Protein AF-A0A4Y2ST43-F1 (afdb_monomer)

Secondary structure (DSSP, 8-state):
---HHHHHHHHHTT-GGGGGGG-HHHHHHHHHHHHHHHHHHHHHHHH--TT--HHHHHHHHHHHHHHHHHHHHHHHTT--TT-HHHHHHH-

pLDDT: mean 81.93, std 11.82, range [48.53, 95.19]

Sequence (91 aa):
MFNSAWCTCVLCLKSPLASNFSDKAWVEKLAYLCDIFSLFNEFNLCLQGKMITVFKLADKVAGFKAKLELWGWCVNRGDLDMFQTLAVISG

Radius of gyration: 16.59 Å; Cα contacts (8 Å, |Δi|>4): 44; chains: 1; bounding box: 44×16×40 Å

Mean predicted aligned error: 7.68 Å

Foldseek 3Di:
DPDPVNVCCLVVVVPPCVVCVVPLVSQLVVLQVVLVVVLVVVLVVVQDDPDQDPVNNVVSVVVSVVVVVVCVVCVVVVHPVSSVSNVVSVD

Structure (mmCIF, N/CA/C/O backbone):
data_AF-A0A4Y2ST43-F1
#
_entry.id   AF-A0A4Y2ST43-F1
#
loop_
_atom_site.group_PDB
_atom_site.id
_atom_site.type_symbol
_atom_site.label_atom_id
_atom_site.label_alt_id
_atom_site.label_comp_id
_atom_site.label_asym_id
_atom_site.label_entity_id
_atom_site.label_seq_id
_atom_site.pdbx_PDB_ins_code
_atom_site.Cartn_x
_atom_site.Cartn_y
_atom_site.Cartn_z
_atom_site.occupancy
_atom_site.B_iso_or_equiv
_atom_site.auth_seq_id
_atom_site.auth_comp_id
_atom_site.auth_asym_id
_atom_site.auth_atom_id
_atom_site.pdbx_PDB_model_num
ATOM 1 N N . MET A 1 1 ? 8.518 2.594 4.121 1.00 48.53 1 MET A N 1
ATOM 2 C CA . MET A 1 1 ? 9.387 1.426 4.413 1.00 48.53 1 MET A CA 1
ATOM 3 C C . MET A 1 1 ? 10.598 1.313 3.479 1.00 48.53 1 MET A C 1
ATOM 5 O O . MET A 1 1 ? 11.526 0.605 3.835 1.00 48.53 1 MET A O 1
ATOM 9 N N . PHE A 1 2 ? 10.680 2.087 2.389 1.00 50.72 2 PHE A N 1
ATOM 10 C CA . PHE A 1 2 ? 11.916 2.299 1.622 1.00 50.72 2 PHE A CA 1
ATOM 11 C C . PHE A 1 2 ? 12.576 3.602 2.077 1.00 50.72 2 PHE A C 1
ATOM 13 O O . PHE A 1 2 ? 12.306 4.670 1.543 1.00 50.72 2 PHE A O 1
ATOM 20 N N . ASN A 1 3 ? 13.347 3.539 3.161 1.00 49.81 3 ASN A N 1
ATOM 21 C CA . ASN A 1 3 ? 14.155 4.674 3.613 1.00 49.81 3 ASN A CA 1
ATOM 22 C C . ASN A 1 3 ? 15.521 4.637 2.902 1.00 49.81 3 ASN A C 1
ATOM 24 O O . ASN A 1 3 ? 15.928 3.582 2.413 1.00 49.81 3 ASN A O 1
ATOM 28 N N . SER A 1 4 ? 16.254 5.749 2.905 1.00 55.06 4 SER A N 1
ATOM 29 C CA . SER A 1 4 ? 17.626 5.851 2.401 1.00 55.06 4 SER A CA 1
ATOM 30 C C . SER A 1 4 ? 18.498 4.689 2.877 1.00 55.06 4 SER A C 1
ATOM 32 O O . SER A 1 4 ? 19.180 4.086 2.065 1.00 55.06 4 SER A O 1
ATOM 34 N N . ALA A 1 5 ? 18.376 4.272 4.142 1.00 57.22 5 ALA A N 1
ATOM 35 C CA . ALA A 1 5 ? 19.106 3.138 4.710 1.00 57.22 5 ALA A CA 1
ATOM 36 C C . ALA A 1 5 ? 18.879 1.798 3.976 1.00 57.22 5 ALA A C 1
ATOM 38 O O . ALA A 1 5 ? 19.804 0.998 3.872 1.00 57.22 5 ALA A O 1
ATOM 39 N N . TRP A 1 6 ? 17.681 1.549 3.437 1.00 61.12 6 TRP A N 1
ATOM 40 C CA . TRP A 1 6 ? 17.385 0.348 2.645 1.00 61.12 6 TRP A CA 1
ATOM 41 C C . TRP A 1 6 ? 18.053 0.414 1.268 1.00 61.12 6 TRP A C 1
ATOM 43 O O . TRP A 1 6 ? 18.710 -0.544 0.861 1.00 61.12 6 TRP A O 1
ATOM 53 N N . CYS A 1 7 ? 17.963 1.564 0.591 1.00 56.88 7 CYS A N 1
ATOM 54 C CA . CYS A 1 7 ? 18.666 1.801 -0.671 1.00 56.88 7 CYS A CA 1
ATOM 55 C C . CYS A 1 7 ? 20.186 1.702 -0.490 1.00 56.88 7 CYS A C 1
ATOM 57 O O . CYS A 1 7 ? 20.852 1.053 -1.291 1.00 56.88 7 CYS A O 1
ATOM 59 N N . THR A 1 8 ? 20.728 2.258 0.597 1.00 57.84 8 THR A N 1
ATOM 60 C CA . THR A 1 8 ? 22.149 2.158 0.947 1.00 57.84 8 THR A CA 1
ATOM 61 C C . THR A 1 8 ? 22.549 0.709 1.216 1.00 57.84 8 THR A C 1
ATOM 63 O O . THR A 1 8 ? 23.565 0.260 0.702 1.00 57.84 8 THR A O 1
ATOM 66 N N . CYS A 1 9 ? 21.753 -0.076 1.947 1.00 62.81 9 CYS A N 1
ATOM 67 C CA . CYS A 1 9 ? 22.067 -1.488 2.176 1.00 62.81 9 CYS A CA 1
ATOM 68 C C . CYS A 1 9 ? 22.060 -2.313 0.883 1.00 62.81 9 CYS A C 1
ATOM 70 O O . CYS A 1 9 ? 22.937 -3.145 0.679 1.00 62.81 9 CYS A O 1
ATOM 72 N N . VAL A 1 10 ? 21.101 -2.091 -0.012 1.00 62.50 10 VAL A N 1
ATOM 73 C CA . VAL A 1 10 ? 20.985 -2.886 -1.241 1.00 62.50 10 VAL A CA 1
ATOM 74 C C . VAL A 1 10 ? 22.025 -2.478 -2.290 1.00 62.50 10 VAL A C 1
ATOM 76 O O . VAL A 1 10 ? 22.642 -3.350 -2.903 1.00 62.50 10 VAL A O 1
ATOM 79 N N . LEU A 1 11 ? 22.264 -1.175 -2.463 1.00 60.59 11 LEU A N 1
ATOM 80 C CA . LEU A 1 11 ? 23.203 -0.647 -3.456 1.00 60.59 11 LEU A CA 1
ATOM 81 C C . LEU A 1 11 ? 24.663 -0.685 -2.972 1.00 60.59 11 LEU A C 1
ATOM 83 O O . LEU A 1 11 ? 25.551 -0.986 -3.767 1.00 60.59 11 LEU A O 1
ATOM 87 N N . CYS A 1 12 ? 24.944 -0.427 -1.687 1.00 60.06 12 CYS A N 1
ATOM 88 C CA . CYS A 1 12 ? 26.322 -0.365 -1.180 1.00 60.06 12 CYS A CA 1
ATOM 89 C C . CYS A 1 12 ? 26.904 -1.723 -0.754 1.00 60.06 12 CYS A C 1
ATOM 91 O O . CYS A 1 12 ? 28.121 -1.875 -0.826 1.00 60.06 12 CYS A O 1
ATOM 93 N N . LEU A 1 13 ? 26.102 -2.727 -0.355 1.00 64.12 13 LEU A N 1
ATOM 94 C CA . LEU A 1 13 ? 26.647 -4.044 0.037 1.00 64.12 13 LEU A CA 1
ATOM 95 C C . LEU A 1 13 ? 26.970 -4.982 -1.143 1.00 64.12 13 LEU A C 1
ATOM 97 O O . LEU A 1 13 ? 27.344 -6.128 -0.903 1.00 64.12 13 LEU A O 1
ATOM 101 N N . LYS A 1 14 ? 26.839 -4.538 -2.406 1.00 66.38 14 LYS A N 1
ATOM 102 C CA . LYS A 1 14 ? 26.983 -5.404 -3.600 1.00 66.38 14 LYS A CA 1
ATOM 103 C C . LYS A 1 14 ? 26.211 -6.722 -3.454 1.00 66.38 14 LYS A C 1
ATOM 105 O O . LYS A 1 14 ? 26.710 -7.799 -3.781 1.00 66.38 14 LYS A O 1
ATOM 110 N N . SER A 1 15 ? 24.994 -6.637 -2.923 1.00 77.69 15 SER A N 1
ATOM 111 C CA . SER A 1 15 ? 24.131 -7.805 -2.796 1.00 77.69 15 SER A CA 1
ATOM 112 C C . SER A 1 15 ? 23.920 -8.439 -4.177 1.00 77.69 15 SER A C 1
ATOM 114 O O . SER A 1 15 ? 23.708 -7.698 -5.138 1.00 77.69 15 SER A O 1
ATOM 116 N N . PRO A 1 16 ? 23.903 -9.777 -4.315 1.00 77.31 16 PRO A N 1
ATOM 117 C CA . PRO A 1 16 ? 23.524 -10.425 -5.571 1.00 77.31 16 PRO A CA 1
ATOM 118 C C . PRO A 1 16 ? 22.147 -9.966 -6.074 1.00 77.31 16 PRO A C 1
ATOM 120 O O . PRO A 1 16 ? 21.917 -9.907 -7.280 1.00 77.31 16 PRO A O 1
ATOM 123 N N . LEU A 1 17 ? 21.260 -9.549 -5.158 1.00 75.44 17 LEU A N 1
ATOM 124 C CA . LEU A 1 17 ? 19.947 -8.987 -5.478 1.00 75.44 17 LEU A CA 1
ATOM 125 C C . LEU A 1 17 ? 20.036 -7.647 -6.226 1.00 75.44 17 LEU A C 1
ATOM 127 O O . LEU A 1 17 ? 19.090 -7.289 -6.918 1.00 75.44 17 LEU A O 1
ATOM 131 N N . ALA A 1 18 ? 21.161 -6.927 -6.129 1.00 79.25 18 ALA A N 1
ATOM 132 C CA . ALA A 1 18 ? 21.373 -5.667 -6.834 1.00 79.25 18 ALA A CA 1
ATOM 133 C C . ALA A 1 18 ? 21.339 -5.843 -8.365 1.00 79.25 18 ALA A C 1
ATOM 135 O O . ALA A 1 18 ? 20.946 -4.930 -9.086 1.00 79.25 18 ALA A O 1
ATOM 136 N N . SER A 1 19 ? 21.701 -7.030 -8.864 1.00 82.75 19 SER A N 1
ATOM 137 C CA . SER A 1 19 ? 21.634 -7.347 -10.296 1.00 82.75 19 SER A CA 1
ATOM 138 C C . SER A 1 19 ? 20.203 -7.349 -10.847 1.00 82.75 19 SER A C 1
ATOM 140 O O . SER A 1 19 ? 19.998 -7.024 -12.014 1.00 82.75 19 SER A O 1
ATOM 142 N N . ASN A 1 20 ? 19.206 -7.628 -10.000 1.00 83.50 20 ASN A N 1
ATOM 143 C CA . ASN A 1 20 ? 17.808 -7.680 -10.412 1.00 83.50 20 ASN A CA 1
ATOM 144 C C . ASN A 1 20 ? 17.201 -6.290 -10.664 1.00 83.50 20 ASN A C 1
ATOM 146 O O . ASN A 1 20 ? 16.172 -6.200 -11.322 1.00 83.50 20 ASN A O 1
ATOM 150 N N . PHE A 1 21 ? 17.827 -5.199 -10.199 1.00 82.25 21 PHE A N 1
ATOM 151 C CA . PHE A 1 21 ? 17.338 -3.844 -10.503 1.00 82.25 21 PHE A CA 1
ATOM 152 C C . PHE A 1 21 ? 17.511 -3.455 -11.975 1.00 82.25 21 PHE A C 1
ATOM 154 O O . PHE A 1 21 ? 16.907 -2.484 -12.419 1.00 82.25 21 PHE A O 1
ATOM 161 N N . SER A 1 22 ? 18.307 -4.211 -12.734 1.00 85.00 22 SER A N 1
ATOM 162 C CA . SER A 1 22 ? 18.408 -4.063 -14.188 1.00 85.00 22 SER A CA 1
ATOM 163 C C . SER A 1 22 ? 17.250 -4.738 -14.936 1.00 85.00 22 SER A C 1
ATOM 165 O O . SER A 1 22 ? 17.035 -4.448 -16.110 1.00 85.00 22 SER A O 1
ATOM 167 N N . ASP A 1 23 ? 16.513 -5.645 -14.285 1.00 88.75 23 ASP A N 1
ATOM 168 C CA . ASP A 1 23 ? 15.338 -6.302 -14.857 1.00 88.75 23 ASP A CA 1
ATOM 169 C C . ASP A 1 23 ? 14.086 -5.4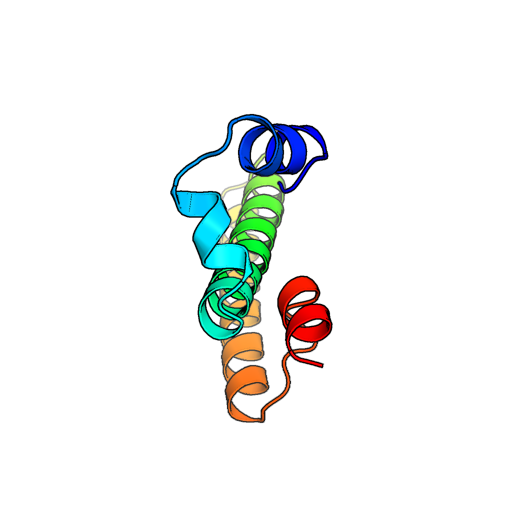76 -14.545 1.00 88.75 23 ASP A C 1
ATOM 171 O O . ASP A 1 23 ? 13.607 -5.431 -13.410 1.00 88.75 23 ASP A O 1
ATOM 175 N N . LYS A 1 24 ? 13.525 -4.844 -15.582 1.00 87.31 24 LYS A N 1
ATOM 176 C CA . LYS A 1 24 ? 12.328 -4.007 -15.457 1.00 87.31 24 LYS A CA 1
ATOM 177 C C . LYS A 1 24 ? 11.156 -4.760 -14.822 1.00 87.31 24 LYS A C 1
ATOM 179 O O . LYS A 1 24 ? 10.521 -4.236 -13.913 1.00 87.31 24 LYS A O 1
ATOM 184 N N . ALA A 1 25 ? 10.899 -5.998 -15.245 1.00 88.62 25 ALA A N 1
ATOM 185 C CA . ALA A 1 25 ? 9.778 -6.782 -14.732 1.00 88.62 25 ALA A CA 1
ATOM 186 C C . ALA A 1 25 ? 9.982 -7.156 -13.257 1.00 88.62 25 ALA A C 1
ATOM 188 O O . ALA A 1 25 ? 9.019 -7.291 -12.498 1.00 88.62 25 ALA A O 1
ATOM 189 N N . TRP A 1 26 ? 11.234 -7.329 -12.831 1.00 89.31 26 TRP A N 1
ATOM 190 C CA . TRP A 1 26 ? 11.555 -7.535 -11.424 1.00 89.31 26 TRP A CA 1
ATOM 191 C C . TRP A 1 26 ? 11.317 -6.267 -10.597 1.00 89.31 26 TRP A C 1
ATOM 193 O O . TRP A 1 26 ? 10.703 -6.341 -9.532 1.00 89.31 26 TRP A O 1
ATOM 203 N N . VAL A 1 27 ? 11.741 -5.105 -11.101 1.00 87.81 27 VAL A N 1
ATOM 204 C CA . VAL A 1 27 ? 11.547 -3.810 -10.431 1.00 87.81 27 VAL A CA 1
ATOM 205 C C . VAL A 1 27 ? 10.064 -3.444 -10.332 1.00 87.81 27 VAL A C 1
ATOM 207 O O . VAL A 1 27 ? 9.626 -3.012 -9.269 1.00 87.81 27 VAL A O 1
ATOM 210 N N . GLU A 1 28 ? 9.268 -3.692 -11.374 1.00 88.00 28 GLU A N 1
ATOM 211 C CA . GLU A 1 28 ? 7.808 -3.512 -11.351 1.00 88.00 28 GLU A CA 1
ATOM 212 C C . GLU A 1 28 ? 7.148 -4.416 -10.291 1.00 88.00 28 GLU A C 1
ATOM 214 O O . GLU A 1 28 ? 6.361 -3.950 -9.466 1.00 88.00 28 GLU A O 1
ATOM 219 N N . LYS A 1 29 ? 7.521 -5.702 -10.218 1.00 88.56 29 LYS A N 1
ATOM 220 C CA . LYS A 1 29 ? 7.021 -6.611 -9.165 1.00 88.56 29 LYS A CA 1
ATOM 221 C C . LYS A 1 29 ? 7.414 -6.150 -7.766 1.00 88.56 29 LYS A C 1
ATOM 223 O O . LYS A 1 29 ? 6.608 -6.249 -6.840 1.00 88.56 29 LYS A O 1
ATOM 228 N N . LEU A 1 30 ? 8.643 -5.662 -7.600 1.00 88.69 30 LEU A N 1
ATOM 229 C CA . LEU A 1 30 ? 9.092 -5.110 -6.330 1.00 88.69 30 LEU A CA 1
ATOM 230 C C . LEU A 1 30 ? 8.249 -3.886 -5.963 1.00 88.69 30 LEU A C 1
ATOM 232 O O . LEU A 1 30 ? 7.728 -3.845 -4.856 1.00 88.69 30 LEU A O 1
ATOM 236 N N . ALA A 1 31 ? 8.053 -2.947 -6.889 1.00 88.00 31 ALA A N 1
ATOM 237 C CA . ALA A 1 31 ? 7.247 -1.745 -6.691 1.00 88.00 31 ALA A CA 1
ATOM 238 C C . ALA A 1 31 ? 5.811 -2.060 -6.253 1.00 88.00 31 ALA A C 1
ATOM 240 O O . ALA A 1 31 ? 5.327 -1.497 -5.272 1.00 88.00 31 ALA A O 1
ATOM 241 N N . TYR A 1 32 ? 5.176 -3.033 -6.909 1.00 88.12 32 TYR A N 1
ATOM 242 C CA . TYR A 1 32 ? 3.866 -3.540 -6.508 1.00 88.12 32 TYR A CA 1
ATOM 243 C C . TYR A 1 32 ? 3.859 -4.030 -5.050 1.00 88.12 32 TYR A C 1
ATOM 245 O O . TYR A 1 32 ? 2.990 -3.655 -4.261 1.00 88.12 32 TYR A O 1
ATOM 253 N N . LEU A 1 33 ? 4.856 -4.834 -4.657 1.00 88.69 33 LEU A N 1
ATOM 254 C CA . LEU A 1 33 ? 4.987 -5.300 -3.274 1.00 88.69 33 LEU A CA 1
ATOM 255 C C . LEU A 1 33 ? 5.199 -4.132 -2.300 1.00 88.69 33 LEU A C 1
ATOM 257 O O . LEU A 1 33 ? 4.611 -4.136 -1.218 1.00 88.69 33 LEU A O 1
ATOM 261 N N . CYS A 1 34 ? 6.002 -3.130 -2.670 1.00 88.94 34 CYS A N 1
ATOM 262 C CA . CYS A 1 34 ? 6.234 -1.932 -1.859 1.00 88.94 34 CYS A CA 1
ATOM 263 C C . CYS A 1 34 ? 4.928 -1.212 -1.523 1.00 88.94 34 CYS A C 1
ATOM 265 O O . CYS A 1 34 ? 4.694 -0.858 -0.362 1.00 88.94 34 CYS A O 1
ATOM 267 N N . ASP A 1 35 ? 4.089 -0.999 -2.533 1.00 88.62 35 ASP A N 1
ATOM 268 C CA . ASP A 1 35 ? 2.818 -0.300 -2.388 1.00 88.62 35 ASP A CA 1
ATOM 269 C C . ASP A 1 35 ? 1.835 -1.118 -1.531 1.00 88.62 35 ASP A C 1
ATOM 271 O O . ASP A 1 35 ? 1.241 -0.582 -0.592 1.00 88.62 35 ASP A O 1
ATOM 275 N N . ILE A 1 36 ? 1.741 -2.439 -1.752 1.00 88.62 36 ILE A N 1
ATOM 276 C CA . ILE A 1 36 ? 0.916 -3.341 -0.927 1.00 88.62 36 ILE A CA 1
ATOM 277 C C . ILE A 1 36 ? 1.363 -3.333 0.540 1.00 88.62 36 ILE A C 1
ATOM 279 O O . ILE A 1 36 ? 0.536 -3.199 1.444 1.00 88.62 36 ILE A O 1
ATOM 283 N N . PHE A 1 37 ? 2.664 -3.449 0.818 1.00 87.94 37 PHE A N 1
ATOM 284 C CA . PHE A 1 37 ? 3.155 -3.420 2.199 1.00 87.94 37 PHE A CA 1
ATOM 285 C C . PHE A 1 37 ? 2.943 -2.063 2.866 1.00 87.94 37 PHE A C 1
ATOM 287 O O . PHE A 1 37 ? 2.648 -2.010 4.060 1.00 87.94 37 PHE A O 1
ATOM 294 N N . SER A 1 38 ? 3.053 -0.972 2.110 1.00 87.94 38 SER A N 1
ATOM 295 C CA . SER A 1 38 ? 2.780 0.372 2.623 1.00 87.94 38 SER A CA 1
ATOM 296 C C . SER A 1 38 ? 1.311 0.516 3.026 1.00 87.94 38 SER A C 1
ATOM 298 O O . SER A 1 38 ? 1.035 0.962 4.140 1.00 87.94 38 SER A O 1
ATOM 300 N N . LEU A 1 39 ? 0.387 0.011 2.200 1.00 89.38 39 LEU A N 1
ATOM 301 C CA . LEU A 1 39 ? -1.037 -0.068 2.523 1.00 89.38 39 LEU A CA 1
ATOM 302 C C . LEU A 1 39 ? -1.287 -0.846 3.828 1.00 89.38 39 LEU A C 1
ATOM 304 O O . LEU A 1 39 ? -2.015 -0.384 4.709 1.00 89.38 39 LEU A O 1
ATOM 308 N N . PHE A 1 40 ? -0.689 -2.032 3.966 1.00 89.06 40 PHE A N 1
ATOM 309 C CA . PHE A 1 40 ? -0.834 -2.841 5.180 1.00 89.06 40 PHE A CA 1
ATOM 310 C C . PHE A 1 40 ? -0.240 -2.160 6.408 1.00 89.06 40 PHE A C 1
ATOM 312 O O . PHE A 1 40 ? -0.800 -2.271 7.496 1.00 89.06 40 PHE A O 1
ATOM 319 N N . ASN A 1 41 ? 0.873 -1.448 6.254 1.00 89.19 41 ASN A N 1
ATOM 320 C CA . ASN A 1 41 ? 1.486 -0.722 7.353 1.00 89.19 41 ASN A CA 1
ATOM 321 C C . ASN A 1 41 ? 0.602 0.446 7.820 1.00 89.19 41 ASN A C 1
ATOM 323 O O . ASN A 1 41 ? 0.391 0.602 9.020 1.00 89.19 41 ASN A O 1
ATOM 327 N N . GLU A 1 42 ? 0.028 1.222 6.897 1.00 88.12 42 GLU A N 1
ATOM 328 C CA . GLU A 1 42 ? -0.963 2.260 7.222 1.00 88.12 42 GLU A CA 1
ATOM 329 C C . GLU A 1 42 ? -2.183 1.676 7.934 1.00 88.12 42 GLU A C 1
ATOM 331 O O . GLU A 1 42 ? -2.642 2.211 8.947 1.00 88.12 42 GLU A O 1
ATOM 336 N N . PHE A 1 43 ? -2.689 0.546 7.442 1.00 89.12 43 PHE A N 1
ATOM 337 C CA . PHE A 1 43 ? -3.800 -0.146 8.074 1.00 89.12 43 PHE A CA 1
ATOM 338 C C . PHE A 1 43 ? -3.440 -0.624 9.484 1.00 89.12 43 PHE A C 1
ATOM 340 O O . PHE A 1 43 ? -4.180 -0.359 10.428 1.00 89.12 43 PHE A O 1
ATOM 347 N N . ASN A 1 44 ? -2.274 -1.245 9.662 1.00 89.56 44 ASN A N 1
ATOM 348 C CA . ASN A 1 44 ? -1.768 -1.670 10.963 1.00 89.56 44 ASN A CA 1
ATOM 349 C C . ASN A 1 44 ? -1.650 -0.490 11.943 1.00 89.56 44 ASN A C 1
ATOM 351 O O . ASN A 1 44 ? -2.089 -0.600 13.085 1.00 89.56 44 ASN A O 1
ATOM 355 N N . LEU A 1 45 ? -1.163 0.670 11.491 1.00 87.50 45 LEU A N 1
ATOM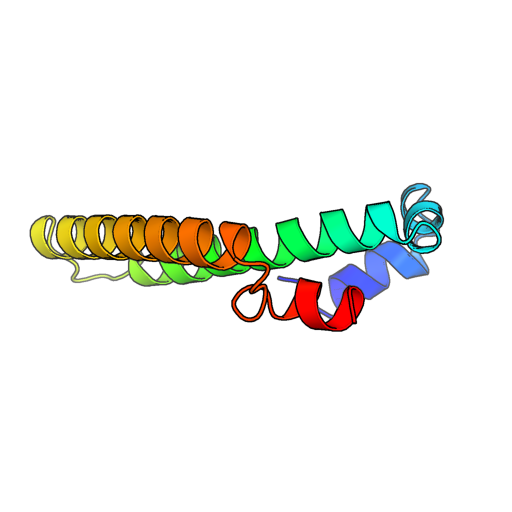 356 C CA . LEU A 1 45 ? -1.145 1.899 12.293 1.00 87.50 45 LEU A CA 1
ATOM 357 C C . LEU A 1 45 ? -2.559 2.358 12.668 1.00 87.50 45 LEU A C 1
ATOM 359 O O . LEU A 1 45 ? -2.792 2.766 13.803 1.00 87.50 45 LEU A O 1
ATOM 363 N N . CYS A 1 46 ? -3.530 2.228 11.761 1.00 84.69 46 CYS A N 1
ATOM 364 C CA . CYS A 1 46 ? -4.928 2.524 12.069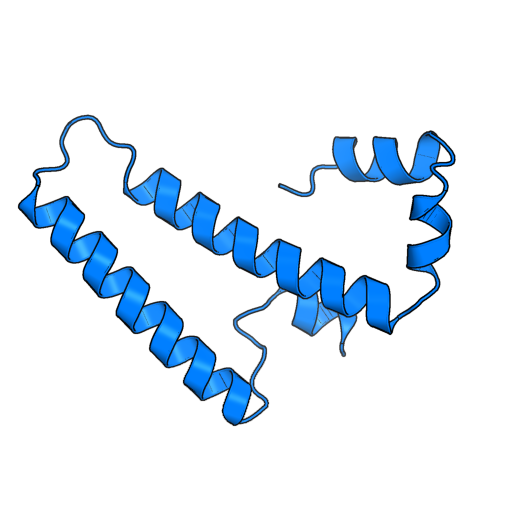 1.00 84.69 46 CYS A CA 1
ATOM 365 C C . CYS A 1 46 ? -5.495 1.598 13.154 1.00 84.69 46 CYS A C 1
ATOM 367 O O . CYS A 1 46 ? -6.401 2.015 13.879 1.00 84.69 46 CYS A O 1
ATOM 369 N N . LEU A 1 47 ? -5.006 0.362 13.274 1.00 86.19 47 LEU A N 1
ATOM 370 C CA . LEU A 1 47 ? -5.419 -0.581 14.319 1.00 86.19 47 LEU A CA 1
ATOM 371 C C . LEU A 1 47 ? -4.677 -0.363 15.648 1.00 86.19 47 LEU A C 1
ATOM 373 O O . LEU A 1 47 ? -5.188 -0.746 16.699 1.00 86.19 47 LEU A O 1
ATOM 377 N N . GLN A 1 48 ? -3.503 0.270 15.632 1.00 83.94 48 GLN A N 1
ATOM 378 C CA . GLN A 1 48 ? -2.713 0.565 16.826 1.00 83.94 48 GLN A CA 1
ATOM 379 C C . GLN A 1 48 ? -3.208 1.856 17.495 1.00 83.94 48 GLN A C 1
ATOM 381 O O . GLN A 1 48 ? -2.849 2.967 17.118 1.00 83.94 48 GLN A O 1
ATOM 386 N N . GLY A 1 49 ? -4.040 1.732 18.529 1.00 76.12 49 GLY A N 1
ATOM 387 C CA . GLY A 1 49 ? -4.486 2.879 19.321 1.00 76.12 49 GLY A CA 1
ATOM 388 C C . GLY A 1 49 ? -5.028 2.468 20.684 1.00 76.12 49 GLY A C 1
ATOM 389 O O . GLY A 1 49 ? -5.760 1.490 20.799 1.00 76.12 49 GLY A O 1
ATOM 390 N N . LYS A 1 50 ? -4.705 3.242 21.730 1.00 65.25 50 LYS A N 1
ATOM 391 C CA . LYS A 1 50 ? -5.057 2.935 23.132 1.00 65.25 50 LYS A CA 1
ATOM 392 C C . LYS A 1 50 ? -6.568 2.971 23.452 1.00 65.25 50 LYS A C 1
ATOM 394 O O . LYS A 1 50 ? -6.942 2.592 24.552 1.00 65.25 50 LYS A O 1
ATOM 399 N N . MET A 1 51 ? -7.433 3.411 22.527 1.00 64.38 51 MET A N 1
ATOM 400 C CA . MET A 1 51 ? -8.891 3.548 22.737 1.00 64.38 51 MET A CA 1
ATOM 401 C C . MET A 1 51 ? -9.742 3.092 21.535 1.00 64.38 51 MET A C 1
ATOM 403 O O . MET A 1 51 ? -10.731 3.734 21.165 1.00 64.38 51 MET A O 1
ATOM 407 N N . ILE A 1 52 ? -9.358 1.998 20.878 1.00 72.94 52 ILE A N 1
ATOM 408 C CA . ILE A 1 52 ? -10.150 1.421 19.784 1.00 72.94 52 ILE A CA 1
ATOM 409 C C . ILE A 1 52 ? -11.014 0.302 20.370 1.00 72.94 52 ILE A C 1
ATOM 411 O O . ILE A 1 52 ? -10.501 -0.698 20.860 1.00 72.94 52 ILE A O 1
ATOM 415 N N . THR A 1 53 ? -12.335 0.489 20.363 1.00 84.56 53 THR A N 1
ATOM 416 C CA . THR A 1 53 ? -13.279 -0.568 20.752 1.00 84.56 53 THR A CA 1
ATOM 417 C C . THR A 1 53 ? -13.309 -1.662 19.685 1.00 84.56 53 THR A C 1
ATOM 419 O O . THR A 1 53 ? -13.015 -1.401 18.518 1.00 84.56 53 THR A O 1
ATOM 422 N N . VAL A 1 54 ? -13.724 -2.877 20.057 1.00 84.31 54 VAL A N 1
ATOM 423 C CA . VAL A 1 54 ? -13.870 -4.001 19.112 1.00 84.31 54 VAL A CA 1
ATOM 424 C C . VAL A 1 54 ? -14.761 -3.628 17.920 1.00 84.31 54 VAL A C 1
ATOM 426 O O . VAL A 1 54 ? -14.423 -3.953 16.788 1.00 84.31 54 VAL A O 1
ATOM 429 N N . PHE A 1 55 ? -15.836 -2.865 18.149 1.00 86.50 55 PHE A N 1
ATOM 430 C CA . PHE A 1 55 ? -16.702 -2.351 17.081 1.00 86.50 55 PHE A CA 1
ATOM 431 C C . PHE A 1 55 ? -15.946 -1.443 16.098 1.00 86.50 55 PHE A C 1
ATOM 433 O O . PHE A 1 55 ? -15.963 -1.690 14.899 1.00 86.50 55 PHE A O 1
ATOM 440 N N . LYS A 1 56 ? -15.174 -0.467 16.599 1.00 86.31 56 LYS A N 1
ATOM 441 C CA . LYS A 1 56 ? -14.351 0.412 15.747 1.00 86.31 56 LYS A CA 1
ATOM 442 C C . LYS A 1 56 ? -13.269 -0.354 14.983 1.00 86.31 56 LYS A C 1
ATOM 444 O O . LYS A 1 56 ? -12.891 0.048 13.886 1.00 86.31 56 LYS A O 1
ATOM 449 N N . LEU A 1 57 ? -12.731 -1.423 15.572 1.00 87.94 57 LEU A N 1
ATOM 450 C CA . LEU A 1 57 ? -11.765 -2.293 14.906 1.00 87.94 57 LEU A CA 1
ATOM 451 C C . LEU A 1 57 ? -12.429 -3.055 13.752 1.00 87.94 57 LEU A C 1
ATOM 453 O O . LEU A 1 57 ? -11.884 -3.086 12.652 1.00 87.94 57 LEU A O 1
ATOM 457 N N . ALA A 1 58 ? -13.616 -3.617 13.994 1.00 89.44 58 ALA A N 1
ATOM 458 C CA . ALA A 1 58 ? -14.401 -4.311 12.981 1.00 89.44 58 ALA A CA 1
ATOM 459 C C . ALA A 1 58 ? -1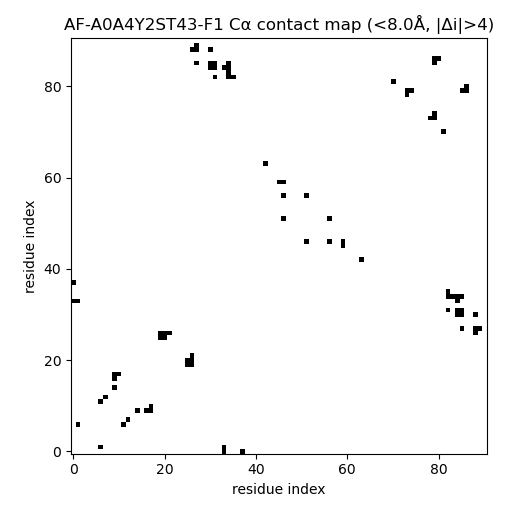4.760 -3.383 11.810 1.00 89.44 58 ALA A C 1
ATOM 461 O O . ALA A 1 58 ? -14.549 -3.765 10.660 1.00 89.44 58 ALA A O 1
ATOM 462 N N . ASP A 1 59 ? -15.182 -2.147 12.091 1.00 90.75 59 ASP A N 1
ATOM 463 C CA . ASP A 1 59 ? -15.477 -1.142 11.062 1.00 90.75 59 ASP A CA 1
ATOM 464 C C . ASP A 1 59 ? -14.237 -0.803 10.222 1.00 90.75 59 ASP A C 1
ATOM 466 O O . ASP A 1 59 ? -14.307 -0.742 8.994 1.00 90.75 59 ASP A O 1
ATOM 470 N N . LYS A 1 60 ? -13.069 -0.640 10.861 1.00 90.81 60 LYS A N 1
ATOM 471 C CA . LYS A 1 60 ? -11.797 -0.400 10.158 1.00 90.81 60 LYS A CA 1
ATOM 472 C C . LYS A 1 60 ? -11.418 -1.568 9.252 1.00 90.81 60 LYS A C 1
ATOM 474 O O . LYS A 1 60 ? -11.025 -1.343 8.110 1.00 90.81 60 LYS A O 1
ATOM 479 N N . VAL A 1 61 ? -11.545 -2.804 9.738 1.00 92.81 61 VAL A N 1
ATOM 480 C CA . VAL A 1 61 ? -11.283 -4.014 8.941 1.00 92.81 61 VAL A CA 1
ATOM 481 C C . VAL A 1 61 ? -12.256 -4.113 7.766 1.00 92.81 61 VAL A C 1
ATOM 483 O O . VAL A 1 61 ? -11.830 -4.414 6.653 1.00 92.81 61 VAL A O 1
ATOM 486 N N . ALA A 1 62 ? -13.544 -3.839 7.984 1.00 94.56 62 ALA A N 1
ATOM 487 C CA . ALA A 1 62 ? -14.553 -3.853 6.929 1.00 94.56 62 ALA A CA 1
ATOM 488 C C . ALA A 1 62 ? -14.266 -2.791 5.855 1.00 94.56 62 ALA A C 1
ATOM 490 O O . ALA A 1 62 ? -14.236 -3.113 4.668 1.00 94.56 62 ALA A O 1
ATOM 491 N N . GLY A 1 63 ? -13.960 -1.555 6.262 1.00 93.75 63 GLY A N 1
ATOM 492 C CA . GLY A 1 63 ? -13.582 -0.482 5.341 1.00 93.75 63 GLY A CA 1
ATOM 493 C C . GLY A 1 63 ? -12.310 -0.798 4.551 1.00 93.75 63 GLY A C 1
ATOM 494 O O . GLY A 1 63 ? -12.232 -0.517 3.357 1.00 93.75 63 GLY A O 1
ATOM 495 N N . PHE A 1 64 ? -11.330 -1.450 5.183 1.00 93.12 64 PHE A N 1
ATOM 496 C CA . PHE A 1 64 ? -10.113 -1.882 4.502 1.00 93.12 64 PHE A CA 1
ATOM 497 C C . PHE A 1 64 ? -10.375 -2.952 3.438 1.00 93.12 64 PHE A C 1
ATOM 499 O O . PHE A 1 64 ? -9.842 -2.856 2.334 1.00 93.12 64 PHE A O 1
ATOM 506 N N . LYS A 1 65 ? -11.239 -3.934 3.726 1.00 94.38 65 LYS A N 1
ATOM 507 C CA . LYS A 1 65 ? -11.665 -4.936 2.735 1.00 94.38 65 LYS A CA 1
ATOM 508 C C . LYS A 1 65 ? -12.351 -4.287 1.533 1.00 94.38 65 LYS A C 1
ATOM 510 O O . LYS A 1 65 ? -11.960 -4.566 0.406 1.00 94.38 65 LYS A O 1
ATOM 515 N N . ALA A 1 66 ? -13.287 -3.367 1.768 1.00 95.19 66 ALA A N 1
ATOM 516 C CA . ALA A 1 66 ? -13.959 -2.638 0.690 1.00 95.19 66 ALA A CA 1
ATOM 517 C C . ALA A 1 66 ? -12.969 -1.827 -0.170 1.00 95.19 66 ALA A C 1
ATOM 519 O O . ALA A 1 66 ? -13.094 -1.775 -1.393 1.00 95.19 66 ALA A O 1
ATOM 520 N N . LYS A 1 67 ? -11.939 -1.234 0.452 1.00 91.50 67 LYS A N 1
ATOM 521 C CA . LYS A 1 67 ? -10.862 -0.540 -0.269 1.00 91.50 67 LYS A CA 1
ATOM 522 C C . LYS A 1 67 ? -10.070 -1.496 -1.171 1.00 91.50 67 LYS A C 1
ATOM 524 O O . LYS A 1 67 ? -9.798 -1.146 -2.315 1.00 91.50 67 LYS A O 1
ATOM 529 N N . LEU A 1 68 ? -9.732 -2.695 -0.686 1.00 92.19 68 LEU A N 1
ATOM 530 C CA . LEU A 1 68 ? -9.043 -3.720 -1.483 1.00 92.19 68 LEU A CA 1
ATOM 531 C C . LEU A 1 68 ? -9.887 -4.202 -2.671 1.00 92.19 68 LEU A C 1
ATOM 533 O O . LEU A 1 68 ? -9.353 -4.373 -3.763 1.00 92.19 68 LEU A O 1
ATOM 537 N N . GLU A 1 69 ? -11.193 -4.388 -2.479 1.00 93.94 69 GLU A N 1
ATOM 538 C CA . GLU A 1 69 ? -12.116 -4.758 -3.560 1.00 93.94 69 GLU A CA 1
ATOM 539 C C . GLU A 1 69 ? -12.186 -3.673 -4.641 1.00 93.9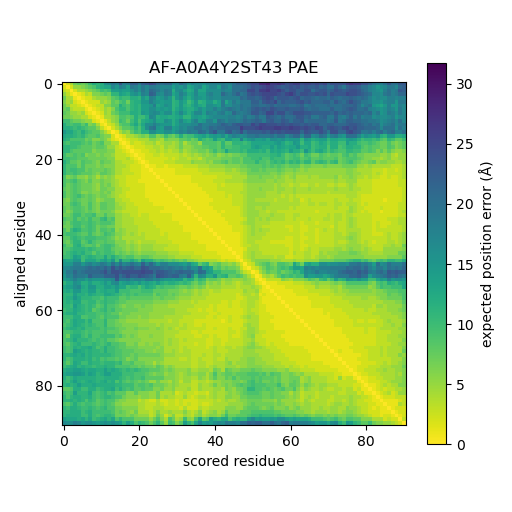4 69 GLU A C 1
ATOM 541 O O . GLU A 1 69 ? -12.069 -3.977 -5.830 1.00 93.94 69 GLU A O 1
ATOM 546 N N . LEU A 1 70 ? -12.300 -2.402 -4.235 1.00 92.44 70 LEU A N 1
ATOM 547 C CA . LEU A 1 70 ? -12.272 -1.262 -5.154 1.00 92.44 70 LEU A CA 1
ATOM 548 C C . LEU A 1 70 ? -10.966 -1.220 -5.955 1.00 92.44 70 LEU A C 1
ATOM 550 O O . LEU A 1 70 ? -10.985 -1.018 -7.166 1.00 92.44 70 LEU A O 1
ATOM 554 N N . TRP A 1 71 ? -9.830 -1.437 -5.297 1.00 90.00 71 TRP A N 1
ATOM 555 C CA . TRP A 1 71 ? -8.530 -1.446 -5.964 1.00 90.00 71 TRP 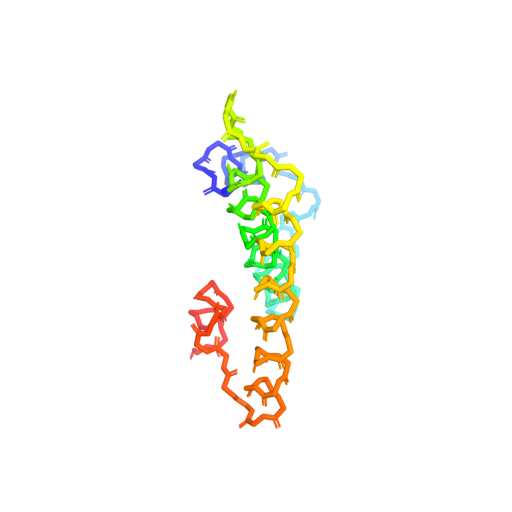A CA 1
ATOM 556 C C . TRP A 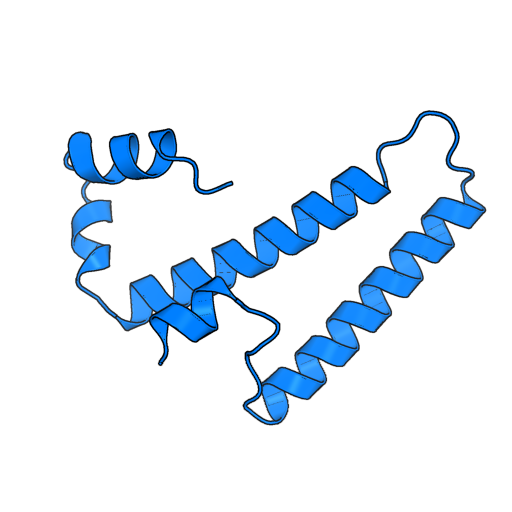1 71 ? -8.391 -2.607 -6.942 1.00 90.00 71 TRP A C 1
ATOM 558 O O . TRP A 1 71 ? -7.936 -2.397 -8.062 1.00 90.00 71 TRP A O 1
ATOM 568 N N . GLY A 1 72 ? -8.852 -3.807 -6.577 1.00 89.50 72 GLY A N 1
ATOM 569 C CA . GLY A 1 72 ? -8.917 -4.935 -7.506 1.00 89.50 72 GLY A CA 1
ATOM 570 C C . GLY A 1 72 ? -9.763 -4.618 -8.744 1.00 89.50 72 GLY A C 1
ATOM 571 O O . GLY A 1 72 ? -9.391 -4.968 -9.863 1.00 89.50 72 GLY A O 1
ATOM 572 N N . TRP A 1 73 ? -10.869 -3.891 -8.569 1.00 92.31 73 TRP A N 1
ATOM 573 C CA . TRP A 1 73 ? -11.695 -3.424 -9.680 1.00 92.31 73 TRP A CA 1
ATOM 574 C C . TRP A 1 73 ? -10.988 -2.391 -10.572 1.00 92.31 73 TRP A C 1
ATOM 576 O O . TRP A 1 73 ? -11.083 -2.499 -11.795 1.00 92.31 73 TRP A O 1
ATOM 586 N N . CYS A 1 74 ? -10.255 -1.431 -9.997 1.00 88.50 74 CYS A N 1
ATOM 587 C CA . CYS A 1 74 ? -9.465 -0.459 -10.762 1.00 88.50 74 CYS A CA 1
ATOM 588 C C . CYS A 1 74 ? -8.351 -1.136 -11.575 1.00 88.50 74 CYS A C 1
ATOM 590 O O . CYS A 1 74 ? -8.228 -0.880 -12.772 1.00 88.50 74 CYS A O 1
ATOM 592 N N . VAL A 1 75 ? -7.620 -2.080 -10.970 1.00 88.19 75 VAL A N 1
ATOM 593 C CA . VAL A 1 75 ? -6.561 -2.847 -11.651 1.00 88.19 75 VAL A CA 1
ATOM 594 C C . VAL A 1 75 ? -7.111 -3.594 -12.862 1.00 88.19 75 VAL A C 1
ATOM 596 O O . VAL A 1 75 ? -6.506 -3.570 -13.931 1.00 88.19 75 VAL A O 1
ATOM 599 N N . ASN A 1 76 ? -8.294 -4.204 -12.741 1.00 89.56 76 ASN A N 1
ATOM 600 C CA . ASN A 1 76 ? -8.948 -4.886 -13.862 1.00 89.56 76 ASN A CA 1
ATOM 601 C C . ASN A 1 76 ? -9.317 -3.941 -15.020 1.00 89.56 76 ASN A C 1
ATOM 603 O O . ASN A 1 76 ? -9.533 -4.400 -16.139 1.00 89.56 76 ASN A O 1
ATOM 607 N N . ARG A 1 77 ? -9.399 -2.630 -14.766 1.00 90.56 77 ARG A N 1
ATOM 608 C CA . ARG A 1 77 ? -9.602 -1.588 -15.784 1.00 90.56 77 ARG A CA 1
ATOM 609 C C . ARG A 1 77 ? -8.296 -0.996 -16.315 1.00 90.56 77 ARG A C 1
ATOM 611 O O . ARG A 1 77 ? -8.352 -0.129 -17.182 1.00 90.56 77 ARG A O 1
ATOM 618 N N . GLY A 1 78 ? -7.149 -1.463 -15.822 1.00 86.06 78 GLY A N 1
ATOM 619 C CA . GLY A 1 78 ? -5.829 -0.934 -16.161 1.00 86.06 78 GLY A CA 1
ATOM 620 C C . GLY A 1 78 ? -5.453 0.340 -15.404 1.00 86.06 78 GLY A C 1
ATOM 621 O O . GLY A 1 78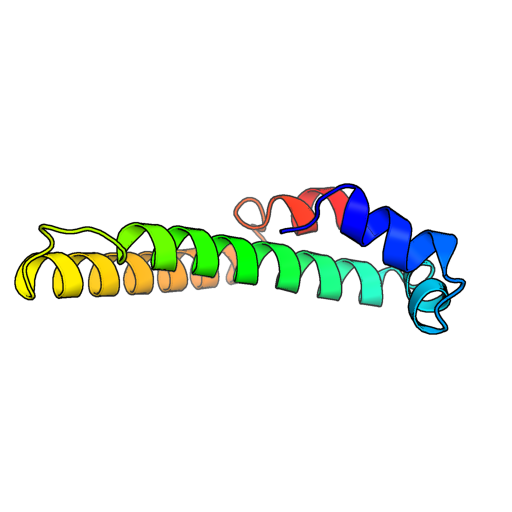 ? -4.456 0.963 -15.749 1.00 86.06 78 GLY A O 1
ATOM 622 N N . ASP A 1 79 ? -6.228 0.730 -14.391 1.00 86.69 79 ASP A N 1
ATOM 623 C CA . ASP A 1 79 ? -5.912 1.862 -13.523 1.00 86.69 79 ASP A CA 1
ATOM 624 C C . ASP A 1 79 ? -5.009 1.382 -12.378 1.00 86.69 79 ASP A C 1
ATOM 626 O O . ASP A 1 79 ? -5.396 0.516 -11.587 1.00 86.69 79 ASP A O 1
ATOM 630 N N . LEU A 1 80 ? -3.791 1.928 -12.333 1.00 86.00 80 LEU A N 1
ATOM 631 C CA . LEU A 1 80 ? -2.760 1.625 -11.340 1.00 86.00 80 LEU A CA 1
ATOM 632 C C . LEU A 1 80 ? -2.442 2.829 -10.441 1.00 86.00 80 LEU A C 1
ATOM 634 O O . LEU A 1 80 ? -1.483 2.761 -9.674 1.00 86.00 80 LEU A O 1
ATOM 638 N N . ASP A 1 81 ? -3.234 3.907 -10.477 1.00 85.12 81 ASP A N 1
ATOM 639 C CA . ASP A 1 81 ? -2.938 5.155 -9.753 1.00 85.12 81 ASP A CA 1
ATOM 640 C C . ASP A 1 81 ? -2.877 4.957 -8.227 1.00 85.12 81 ASP A C 1
ATOM 642 O O . ASP A 1 81 ? -2.214 5.706 -7.505 1.00 85.12 81 ASP A O 1
ATOM 646 N N . MET A 1 82 ? -3.531 3.918 -7.702 1.00 84.94 82 MET A N 1
ATOM 647 C CA . MET A 1 82 ? -3.453 3.544 -6.286 1.00 84.94 82 MET A CA 1
ATOM 648 C C . MET A 1 82 ? -2.094 2.953 -5.881 1.00 84.94 82 MET A C 1
ATOM 650 O O . MET A 1 82 ? -1.755 2.970 -4.697 1.00 84.94 82 MET A O 1
ATOM 654 N N . PHE A 1 83 ? -1.314 2.461 -6.843 1.00 86.25 83 PHE A N 1
ATOM 655 C CA . PHE A 1 83 ? 0.038 1.943 -6.662 1.00 86.25 83 PHE A CA 1
ATOM 656 C C . PHE A 1 83 ? 1.046 3.010 -7.092 1.00 86.25 83 PHE A C 1
ATOM 658 O O . PHE A 1 83 ? 1.612 2.957 -8.180 1.00 86.25 83 PHE A O 1
ATOM 665 N N . GLN A 1 84 ? 1.242 4.018 -6.241 1.00 85.44 84 GLN A N 1
ATOM 666 C CA . GLN A 1 84 ? 2.061 5.197 -6.548 1.00 85.44 84 GLN A CA 1
ATOM 667 C C . GLN A 1 84 ? 3.484 4.834 -6.998 1.00 85.44 84 GLN A C 1
ATOM 669 O O . GLN A 1 84 ? 4.003 5.422 -7.945 1.00 85.44 84 GLN A O 1
ATOM 674 N N . THR A 1 85 ? 4.116 3.852 -6.349 1.00 86.19 85 THR A N 1
ATOM 675 C CA . THR A 1 85 ? 5.477 3.425 -6.699 1.00 86.19 85 THR A CA 1
ATOM 676 C C . THR A 1 85 ? 5.479 2.668 -8.024 1.00 86.19 85 THR A C 1
ATOM 678 O O . THR A 1 85 ? 6.334 2.911 -8.876 1.00 86.19 85 THR A O 1
ATOM 681 N N . LEU A 1 86 ? 4.510 1.771 -8.224 1.00 86.06 86 LEU A N 1
ATOM 682 C CA . LEU A 1 86 ? 4.366 1.015 -9.466 1.00 86.06 86 LEU A CA 1
ATOM 683 C C . LEU A 1 86 ? 4.053 1.917 -10.662 1.00 86.06 86 LEU A C 1
ATOM 685 O O . LEU A 1 86 ? 4.655 1.730 -11.715 1.00 86.06 86 LEU A O 1
ATOM 689 N N . ALA A 1 87 ? 3.152 2.888 -10.513 1.00 84.56 87 ALA A N 1
ATOM 690 C CA . ALA A 1 87 ? 2.758 3.810 -11.576 1.00 84.56 87 ALA A CA 1
ATOM 691 C C . ALA A 1 87 ? 3.958 4.622 -12.088 1.00 84.56 87 ALA A C 1
ATOM 693 O O . ALA A 1 87 ? 4.144 4.751 -13.294 1.00 84.56 87 ALA A O 1
ATOM 694 N N . VAL A 1 88 ? 4.824 5.084 -11.179 1.00 85.44 88 VAL A N 1
ATOM 695 C CA . VAL A 1 88 ? 6.059 5.814 -11.520 1.00 85.44 88 VAL A CA 1
ATOM 696 C C . VAL A 1 88 ? 7.085 4.936 -12.240 1.00 85.44 88 VAL A C 1
ATOM 698 O O . VAL A 1 88 ? 7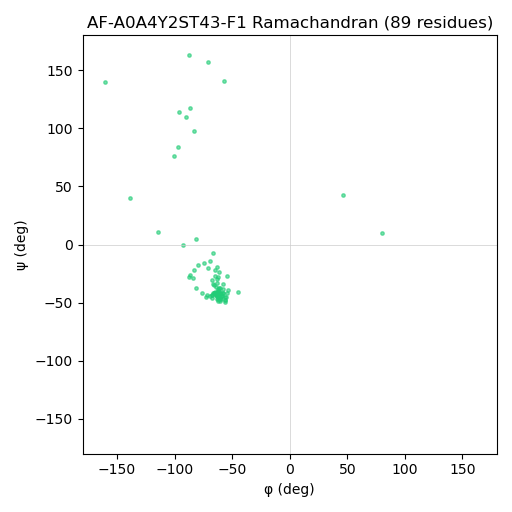.829 5.432 -13.075 1.00 85.44 88 VAL A O 1
ATOM 701 N N . ILE A 1 89 ? 7.158 3.646 -11.906 1.00 82.38 89 ILE A N 1
ATOM 702 C CA . ILE A 1 89 ? 8.123 2.702 -12.498 1.00 82.38 89 ILE A CA 1
ATOM 703 C C . ILE A 1 89 ? 7.620 2.116 -13.827 1.00 82.38 89 ILE A C 1
ATOM 705 O O . ILE A 1 89 ? 8.423 1.723 -14.676 1.00 82.38 89 ILE A O 1
ATOM 709 N N . SER A 1 90 ? 6.299 2.017 -13.987 1.00 76.00 90 SER A N 1
ATOM 710 C CA . SER A 1 90 ? 5.658 1.409 -15.158 1.00 76.00 90 SER A CA 1
ATOM 711 C C . SER A 1 90 ? 5.434 2.402 -16.300 1.00 76.00 90 SER A C 1
ATOM 713 O O . SER A 1 90 ? 5.392 1.962 -17.451 1.00 76.00 90 SER A O 1
ATOM 715 N N . GLY A 1 91 ? 5.280 3.696 -15.983 1.00 65.38 91 GLY A N 1
ATOM 716 C CA . GLY A 1 91 ? 5.213 4.803 -16.948 1.00 65.38 91 GLY A CA 1
ATOM 717 C C . GLY A 1 91 ? 6.567 5.150 -17.553 1.00 65.38 91 GLY A C 1
ATOM 718 O O . GLY A 1 91 ? 6.572 5.531 -18.744 1.00 65.38 91 GLY A O 1
#

Solvent-accessible surface area (backbone atoms only — not comparable to full-atom values): 5301 Å² total; per-residue (Å²): 136,86,47,70,70,53,55,46,53,43,67,70,64,69,39,81,70,50,66,45,68,76,37,63,73,54,44,43,53,48,25,47,50,52,38,54,53,48,53,52,49,55,50,52,53,72,68,64,57,100,83,66,49,73,66,59,48,50,51,52,53,51,53,49,52,54,51,52,53,51,50,55,54,36,46,76,72,72,46,46,79,91,30,60,56,26,42,68,70,72,106

Organism: Araneus ventricosus (NCBI:txid182803)